Protein AF-A0A925FFV5-F1 (afdb_monomer_lite)

Sequence (177 aa):
TGVIVESLDEKRQRSVINTTTRVSVLSDISVYTRISDDHMMPLRGIFSALRSRYGKDLGIDPKTATETELADFFVKVAPEYDRDRVHSSDIQKIITWYNLLSAHLPEAFVKEEKAPVAAAPVPAALAVPVVETSAVEAVPTEVVVEAAPVSEAETSEEAPAKKKRAPRKKAVAEEDA

Radius of gyration: 31.88 Å; chains: 1; bounding box: 80×81×77 Å

pLDDT: mean 70.65, std 25.25, range [24.33, 94.56]

Secondary structure (DSSP, 8-state):
--EEEE-SSTT--EEEEPTTS----TTT-EEEBSS-TT-EEEHHHHHHHHHHHHTT--S--TTT--HHHHHHHHHHH-TTB-TTTS-HHHHHHHHHHHHHHHHH-GGGGS---------PPPP------------------------------------------------------

Foldseek 3Di:
DWDWAFDLDPVRDIDTDDPPDDDDDLQVDFFAFPPDRPDTHTLLQLLLLQCVPPNQDNPDQLVPDDQVRLVVSSCSRPVGTDPVPQGSVNSSVSNVVSNSCSVRPVVSNVPPPPPDPDPDDDDDDDDDDDDDDDDDDDDDDDDYDDDDDDDDDDDDDDDDDDDDDDDDDYDDDDDDD

Structure (mmCIF, N/CA/C/O backbone):
data_AF-A0A925FFV5-F1
#
_entry.id   AF-A0A925FFV5-F1
#
loop_
_atom_site.group_PDB
_atom_site.id
_atom_site.type_symbol
_atom_site.label_atom_id
_atom_site.label_alt_id
_atom_site.label_comp_id
_atom_site.label_asym_id
_atom_site.label_entity_id
_atom_site.label_seq_id
_atom_site.pdbx_PDB_ins_code
_atom_site.Cartn_x
_atom_site.Cartn_y
_atom_site.Cartn_z
_atom_site.occupancy
_atom_site.B_iso_or_equiv
_atom_site.auth_seq_id
_atom_site.auth_comp_id
_atom_site.auth_asym_id
_atom_site.auth_atom_id
_atom_site.pdbx_PDB_model_num
ATOM 1 N N . THR A 1 1 ? -27.499 1.143 -13.420 1.00 70.12 1 THR A N 1
ATOM 2 C CA . THR A 1 1 ? -27.053 -0.260 -13.253 1.00 70.12 1 THR A CA 1
ATOM 3 C C . THR A 1 1 ? -25.858 -0.252 -12.320 1.00 70.12 1 THR A C 1
ATOM 5 O O . THR A 1 1 ? -24.853 0.349 -12.670 1.00 70.12 1 THR A O 1
ATOM 8 N N . GLY A 1 2 ? -25.997 -0.782 -11.101 1.00 85.44 2 GLY A N 1
ATOM 9 C CA . GLY A 1 2 ? -24.957 -0.741 -10.056 1.00 85.44 2 GLY A CA 1
ATOM 10 C C . GLY A 1 2 ? -24.243 -2.083 -9.871 1.00 85.44 2 GLY A C 1
ATOM 11 O O . GLY A 1 2 ? -24.699 -3.096 -10.398 1.00 85.44 2 GLY A O 1
ATOM 12 N N . VAL A 1 3 ? -23.143 -2.085 -9.113 1.00 90.69 3 VAL A N 1
ATOM 13 C CA . VAL A 1 3 ? -22.395 -3.298 -8.728 1.00 90.69 3 VAL A CA 1
ATOM 14 C C . VAL A 1 3 ? -22.721 -3.637 -7.275 1.00 90.69 3 VAL A C 1
ATOM 16 O O . VAL A 1 3 ? -22.732 -2.751 -6.421 1.00 90.69 3 VAL A O 1
ATOM 19 N N . ILE A 1 4 ? -22.999 -4.910 -6.988 1.00 91.50 4 ILE A N 1
ATOM 20 C CA . ILE A 1 4 ? -23.213 -5.396 -5.619 1.00 91.50 4 ILE A CA 1
ATOM 21 C C . ILE A 1 4 ? -21.849 -5.761 -5.035 1.00 91.50 4 ILE A C 1
ATOM 23 O O . ILE A 1 4 ? -21.131 -6.571 -5.618 1.00 91.50 4 ILE A O 1
ATOM 27 N N . VAL A 1 5 ? -21.497 -5.171 -3.896 1.00 91.75 5 VAL A N 1
ATOM 28 C CA . VAL A 1 5 ? -20.244 -5.438 -3.179 1.00 91.75 5 VAL A CA 1
ATOM 29 C C . VAL A 1 5 ? -20.538 -5.975 -1.784 1.00 91.75 5 VAL A C 1
ATOM 31 O O . VAL A 1 5 ? -21.569 -5.661 -1.187 1.00 91.75 5 VAL A O 1
ATOM 34 N N . GLU A 1 6 ? -19.622 -6.778 -1.258 1.00 92.25 6 GLU A N 1
ATOM 35 C CA . GLU A 1 6 ? -19.642 -7.276 0.117 1.00 92.25 6 GLU A CA 1
ATOM 36 C C . GLU A 1 6 ? -18.533 -6.576 0.911 1.00 92.25 6 GLU A C 1
ATOM 38 O O . GLU A 1 6 ? -17.416 -6.433 0.410 1.00 92.25 6 GLU A O 1
ATOM 43 N N . SER A 1 7 ? -18.839 -6.100 2.121 1.00 91.81 7 SER A N 1
ATOM 44 C CA . SER A 1 7 ? -17.839 -5.480 2.990 1.00 91.81 7 SER A CA 1
ATOM 45 C C . SER A 1 7 ? -16.839 -6.523 3.487 1.00 91.81 7 SER A C 1
ATOM 47 O O . SER A 1 7 ? -17.209 -7.653 3.820 1.00 91.81 7 SER A O 1
ATOM 49 N N . LEU A 1 8 ? -15.563 -6.143 3.549 1.00 89.75 8 LEU A N 1
ATOM 50 C CA . LEU A 1 8 ? -14.498 -6.997 4.064 1.00 89.75 8 LEU A CA 1
ATOM 51 C C . LEU A 1 8 ? -14.352 -6.803 5.580 1.00 89.75 8 LEU A C 1
ATOM 53 O O . LEU A 1 8 ? -13.316 -6.369 6.064 1.00 89.75 8 LEU A O 1
ATOM 57 N N . ASP A 1 9 ? -15.421 -7.110 6.310 1.00 86.19 9 ASP A N 1
ATOM 58 C CA . ASP A 1 9 ? -15.481 -7.083 7.774 1.00 86.19 9 ASP A CA 1
ATOM 59 C C . ASP A 1 9 ? -16.142 -8.371 8.279 1.00 86.19 9 ASP A C 1
ATOM 61 O O . ASP A 1 9 ? -16.751 -9.113 7.507 1.00 86.19 9 ASP A O 1
ATOM 65 N N . GLU A 1 10 ? -16.134 -8.609 9.592 1.00 82.38 10 GLU A N 1
ATOM 66 C CA . GLU A 1 10 ? -16.815 -9.761 10.214 1.00 82.38 10 GLU A CA 1
ATOM 67 C C . GLU A 1 10 ? -18.309 -9.851 9.854 1.00 82.38 10 GLU A C 1
ATOM 69 O O . GLU A 1 10 ? -18.879 -10.937 9.777 1.00 82.38 10 GLU A O 1
ATOM 74 N N . LYS A 1 11 ? -18.949 -8.703 9.599 1.00 85.00 11 LYS A N 1
ATOM 75 C CA . LYS A 1 11 ? -20.383 -8.606 9.297 1.00 85.00 11 LYS A CA 1
ATOM 76 C C . LYS A 1 11 ? -20.733 -8.886 7.833 1.00 85.00 11 LYS A C 1
ATOM 78 O O . LYS A 1 11 ? -21.924 -9.007 7.551 1.00 85.00 11 LYS A O 1
ATOM 83 N N . ARG A 1 12 ? -19.743 -8.944 6.925 1.00 87.12 12 ARG A N 1
ATOM 84 C CA . ARG A 1 12 ? -19.903 -9.261 5.488 1.00 87.12 12 ARG A CA 1
ATOM 85 C C . ARG A 1 12 ? -21.159 -8.643 4.859 1.00 87.12 12 ARG A C 1
ATOM 87 O O . ARG A 1 12 ? -21.992 -9.326 4.260 1.00 87.12 12 ARG A O 1
ATOM 94 N N . GLN A 1 13 ? -21.346 -7.337 5.059 1.00 91.19 13 GLN A N 1
ATOM 95 C CA . GLN A 1 13 ? -22.582 -6.668 4.658 1.00 91.19 13 GLN A CA 1
ATOM 96 C C . GLN A 1 13 ? -22.586 -6.416 3.155 1.00 91.19 13 GLN A C 1
ATOM 98 O O . GLN A 1 13 ? -21.628 -5.879 2.600 1.00 91.19 13 GLN A O 1
ATOM 103 N N . ARG A 1 14 ? -23.687 -6.772 2.494 1.00 92.38 14 ARG A N 1
ATOM 104 C CA . ARG A 1 14 ? -23.866 -6.525 1.063 1.00 92.38 14 ARG A CA 1
ATOM 105 C C . ARG A 1 14 ? -24.485 -5.155 0.843 1.00 92.38 14 ARG A C 1
ATOM 107 O O . ARG A 1 14 ? -25.502 -4.825 1.446 1.00 92.38 14 ARG A O 1
ATOM 114 N N . SER A 1 15 ? -23.884 -4.374 -0.041 1.00 90.94 15 SER A N 1
ATOM 115 C CA . SER A 1 15 ? -24.369 -3.053 -0.430 1.00 90.94 15 SER A CA 1
ATOM 116 C C . SER A 1 15 ? -24.273 -2.878 -1.941 1.00 90.94 15 SER A C 1
ATOM 118 O O . SER A 1 15 ? -23.507 -3.564 -2.618 1.00 90.94 15 SER A O 1
ATOM 120 N N . VAL A 1 16 ? -25.091 -1.983 -2.491 1.00 91.88 16 VAL A N 1
ATOM 121 C CA . VAL A 1 16 ? -25.067 -1.662 -3.920 1.00 91.88 16 VAL A CA 1
ATOM 122 C C . VAL A 1 16 ? -24.310 -0.357 -4.099 1.00 91.88 16 VAL A C 1
ATOM 124 O O . VAL A 1 16 ? -24.714 0.676 -3.569 1.00 91.88 16 VAL A O 1
ATOM 127 N N . ILE A 1 17 ? -23.217 -0.403 -4.854 1.00 91.88 17 ILE A N 1
ATOM 128 C CA . ILE A 1 17 ? -22.433 0.776 -5.203 1.00 91.88 17 ILE A CA 1
ATOM 129 C C . ILE A 1 17 ? -23.014 1.395 -6.474 1.00 91.88 17 ILE A C 1
ATOM 131 O O . ILE A 1 17 ? -23.249 0.714 -7.481 1.00 91.88 17 ILE A O 1
ATOM 135 N N . ASN A 1 18 ? -23.257 2.704 -6.415 1.00 90.50 18 ASN A N 1
ATOM 136 C CA . ASN A 1 18 ? -23.697 3.485 -7.563 1.00 90.50 18 ASN A CA 1
ATOM 137 C C . ASN A 1 18 ? -22.576 3.563 -8.614 1.00 90.50 18 ASN A C 1
ATOM 139 O O . ASN A 1 18 ? -21.399 3.631 -8.274 1.00 90.50 18 ASN A O 1
ATOM 143 N N . THR A 1 19 ? -22.940 3.635 -9.892 1.00 87.00 19 THR A N 1
ATOM 144 C CA . THR A 1 19 ? -22.013 3.755 -11.028 1.00 87.00 19 THR A CA 1
ATOM 145 C C . THR A 1 19 ? -21.130 5.012 -10.956 1.00 87.00 19 THR A C 1
ATOM 147 O O . THR A 1 19 ? -20.094 5.073 -11.608 1.00 87.00 19 THR A O 1
ATOM 150 N N . THR A 1 20 ? -21.513 6.021 -10.165 1.00 89.50 20 THR A N 1
ATOM 151 C CA . THR A 1 20 ? -20.712 7.237 -9.933 1.00 89.50 20 THR A CA 1
ATOM 152 C C . THR A 1 20 ? -19.452 6.974 -9.101 1.00 89.50 20 THR A C 1
ATOM 154 O O . THR A 1 20 ? -18.463 7.694 -9.239 1.00 89.50 20 THR A O 1
ATOM 157 N N . THR A 1 21 ? -19.461 5.956 -8.239 1.00 90.81 21 THR A N 1
ATOM 158 C CA . THR A 1 21 ? -18.302 5.622 -7.409 1.00 90.81 21 THR A CA 1
ATOM 159 C C . THR A 1 21 ? -17.244 4.923 -8.254 1.00 90.81 21 THR A C 1
ATOM 161 O O . THR A 1 21 ? -17.536 3.992 -9.003 1.00 90.81 21 THR A O 1
ATOM 164 N N . ARG A 1 22 ? -15.988 5.354 -8.120 1.00 89.38 22 ARG A N 1
ATOM 165 C CA . ARG A 1 22 ? -14.851 4.705 -8.778 1.00 89.38 22 ARG A CA 1
ATOM 166 C C . ARG A 1 22 ? -14.543 3.390 -8.065 1.00 89.38 22 ARG A C 1
ATOM 168 O O . ARG A 1 22 ? -14.189 3.398 -6.890 1.00 89.38 22 ARG A O 1
ATOM 175 N N . VAL A 1 23 ? -14.688 2.280 -8.780 1.00 90.62 23 VAL A N 1
ATOM 176 C CA . VAL A 1 23 ? -14.371 0.934 -8.296 1.00 90.62 23 VAL A CA 1
ATOM 177 C C . VAL A 1 23 ? -13.235 0.388 -9.149 1.00 90.62 23 VAL A C 1
ATOM 179 O O . VAL A 1 23 ? -13.336 0.393 -10.374 1.00 90.62 23 VAL A O 1
ATOM 182 N N . SER A 1 24 ? -12.175 -0.082 -8.496 1.00 91.06 24 SER A N 1
ATOM 183 C CA . SER A 1 24 ? -11.016 -0.697 -9.147 1.00 91.06 24 SER A CA 1
ATOM 184 C C . SER A 1 24 ? -10.828 -2.116 -8.627 1.00 91.06 24 SER A C 1
ATOM 186 O O . SER A 1 24 ? -11.041 -2.383 -7.443 1.00 91.06 24 SER A O 1
ATOM 188 N N . VAL A 1 25 ? -10.415 -3.029 -9.505 1.00 92.19 25 VAL A N 1
ATOM 189 C CA . VAL A 1 25 ? -10.100 -4.408 -9.123 1.00 92.19 25 VAL A CA 1
ATOM 190 C C . VAL A 1 25 ? -8.671 -4.452 -8.593 1.00 92.19 25 VAL A C 1
ATOM 192 O O . VAL A 1 25 ? -7.739 -4.072 -9.292 1.00 92.19 25 VAL A O 1
ATOM 195 N N . LEU A 1 26 ? -8.481 -4.941 -7.365 1.00 91.31 26 LEU A N 1
ATOM 196 C CA . LEU A 1 26 ? -7.172 -4.929 -6.702 1.00 91.31 26 LEU A CA 1
ATOM 197 C C . LEU A 1 26 ? -6.084 -5.699 -7.476 1.00 91.31 26 LEU A C 1
ATOM 199 O O . LEU A 1 26 ? -4.913 -5.347 -7.389 1.00 91.31 26 LEU A O 1
ATOM 203 N N . SER A 1 27 ? -6.460 -6.727 -8.245 1.00 90.88 27 SER A N 1
ATOM 204 C CA . SER A 1 27 ? -5.534 -7.530 -9.056 1.00 90.88 27 SER A CA 1
ATOM 205 C C . SER A 1 27 ? -4.993 -6.820 -10.298 1.00 90.88 27 SER A C 1
ATOM 207 O O . SER A 1 27 ? -3.992 -7.274 -10.840 1.00 90.88 27 SER A O 1
ATOM 209 N N . ASP A 1 28 ? -5.660 -5.763 -10.759 1.00 91.56 28 ASP A N 1
ATOM 210 C CA . ASP A 1 28 ? -5.261 -4.976 -11.935 1.00 91.56 28 ASP A CA 1
ATOM 211 C C . ASP A 1 28 ? -4.322 -3.817 -11.552 1.00 91.56 28 ASP A C 1
ATOM 213 O O . ASP A 1 28 ? -3.593 -3.261 -12.369 1.00 91.56 28 ASP A O 1
ATOM 217 N N . ILE A 1 29 ? -4.292 -3.462 -10.264 1.00 93.25 29 ILE A N 1
ATOM 218 C CA . ILE A 1 29 ? -3.436 -2.390 -9.765 1.00 93.25 29 ILE A CA 1
ATOM 219 C C . ILE A 1 29 ? -1.985 -2.878 -9.733 1.00 93.25 29 ILE A C 1
ATOM 221 O O . ILE A 1 29 ? -1.652 -3.903 -9.128 1.00 93.25 29 ILE A O 1
ATOM 225 N N . SER A 1 30 ? -1.115 -2.090 -10.358 1.00 92.88 30 SER A N 1
ATOM 226 C CA . SER A 1 30 ? 0.322 -2.330 -10.426 1.00 92.88 30 SER A CA 1
ATOM 227 C C . SER A 1 30 ? 1.093 -1.048 -10.114 1.00 92.88 30 SER A C 1
ATOM 229 O O . SER A 1 30 ? 0.585 0.059 -10.284 1.00 92.88 30 SER A O 1
ATOM 231 N N . VAL A 1 31 ? 2.314 -1.204 -9.613 1.00 93.19 31 VAL A N 1
ATOM 232 C CA . VAL A 1 31 ? 3.190 -0.112 -9.183 1.00 93.19 31 VAL A CA 1
ATOM 233 C C . VAL A 1 31 ? 4.273 0.109 -10.231 1.00 93.19 31 VAL A C 1
ATOM 235 O O . VAL A 1 31 ? 4.874 -0.850 -10.720 1.00 93.19 31 VAL A O 1
ATOM 238 N N . TYR A 1 32 ? 4.532 1.372 -10.568 1.00 92.81 32 TYR A N 1
ATOM 239 C CA . TYR A 1 32 ? 5.573 1.744 -11.523 1.00 92.81 32 TYR A CA 1
ATOM 240 C C . TYR A 1 32 ? 6.963 1.358 -11.013 1.00 92.81 32 TYR A C 1
ATOM 242 O O . TYR A 1 32 ? 7.291 1.565 -9.840 1.00 92.81 32 TYR A O 1
ATOM 250 N N . THR A 1 33 ? 7.781 0.810 -11.909 1.00 92.56 33 THR A N 1
ATOM 251 C CA . THR A 1 33 ? 9.183 0.482 -11.633 1.00 92.56 33 THR A CA 1
ATOM 252 C C . THR A 1 33 ? 10.110 1.292 -12.524 1.00 92.56 33 THR A C 1
ATOM 254 O O . THR A 1 33 ? 9.715 1.737 -13.596 1.00 92.56 33 THR A O 1
ATOM 257 N N . ARG A 1 34 ? 11.354 1.475 -12.080 1.00 89.88 34 ARG A N 1
ATOM 258 C CA . ARG A 1 34 ? 12.396 2.196 -12.826 1.00 89.88 34 ARG A CA 1
ATOM 259 C C . ARG A 1 34 ? 13.040 1.361 -13.934 1.00 89.88 34 ARG A C 1
ATOM 261 O O . ARG A 1 34 ? 13.827 1.891 -14.707 1.00 89.88 34 ARG A O 1
ATOM 268 N N . ILE A 1 35 ? 12.729 0.064 -13.995 1.00 84.56 35 ILE A N 1
ATOM 269 C CA . ILE A 1 35 ? 13.366 -0.888 -14.913 1.00 84.56 35 ILE A CA 1
ATOM 270 C C . ILE A 1 35 ? 12.994 -0.574 -16.366 1.00 84.56 35 ILE A C 1
ATOM 272 O O . ILE A 1 35 ? 13.856 -0.581 -17.241 1.00 84.56 35 ILE A O 1
ATOM 276 N N . SER A 1 36 ? 11.715 -0.328 -16.647 1.00 78.69 36 SER A N 1
ATOM 277 C CA . SER A 1 36 ? 11.210 0.024 -17.979 1.00 78.69 36 SER A CA 1
ATOM 278 C C . SER A 1 36 ? 9.821 0.644 -17.852 1.00 78.69 36 SER A C 1
ATOM 280 O O . SER A 1 36 ? 9.065 0.251 -16.965 1.00 78.69 36 SER A O 1
ATOM 282 N N . ASP A 1 37 ? 9.459 1.556 -18.758 1.00 76.31 37 ASP A N 1
ATOM 283 C CA . ASP A 1 37 ? 8.142 2.214 -18.758 1.00 76.31 37 ASP A CA 1
ATOM 284 C C . ASP A 1 37 ? 6.966 1.230 -18.867 1.00 76.31 37 ASP A C 1
ATOM 286 O O . ASP A 1 37 ? 5.925 1.445 -18.246 1.00 76.31 37 ASP A O 1
ATOM 290 N N . ASP A 1 38 ? 7.161 0.121 -19.583 1.00 78.25 38 ASP A N 1
ATOM 291 C CA . ASP A 1 38 ? 6.162 -0.943 -19.743 1.00 78.25 38 ASP A CA 1
ATOM 292 C C . ASP A 1 38 ? 6.207 -1.994 -18.620 1.00 78.25 38 ASP A C 1
ATOM 294 O O . ASP A 1 38 ? 5.372 -2.899 -18.564 1.00 78.25 38 ASP A O 1
ATOM 298 N N . HIS A 1 39 ? 7.181 -1.904 -17.710 1.00 82.81 39 HIS A N 1
ATOM 299 C CA . HIS A 1 39 ? 7.336 -2.864 -16.627 1.00 82.81 39 HIS A CA 1
ATOM 300 C C . HIS A 1 39 ? 6.713 -2.327 -15.334 1.00 82.81 39 HIS A C 1
ATOM 302 O O . HIS A 1 39 ? 7.282 -1.503 -14.611 1.00 82.81 39 HIS A O 1
ATOM 308 N N . MET A 1 40 ? 5.528 -2.842 -15.013 1.00 89.88 40 MET A N 1
ATOM 309 C CA . MET A 1 40 ? 4.824 -2.559 -13.766 1.00 89.88 40 MET A CA 1
ATOM 310 C C . MET A 1 40 ? 4.869 -3.774 -12.841 1.00 89.88 40 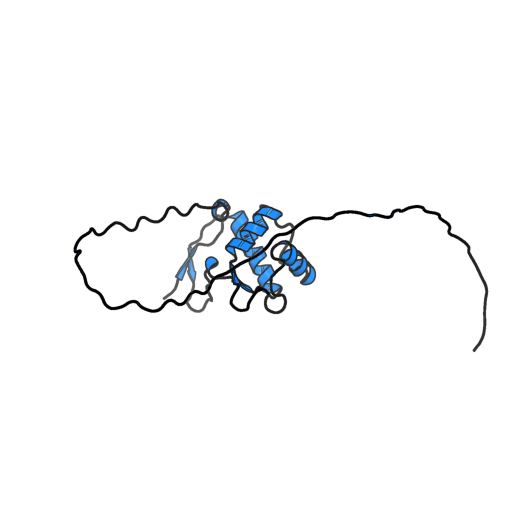MET A C 1
ATOM 312 O O . MET A 1 40 ? 4.628 -4.906 -13.260 1.00 89.88 40 MET A O 1
ATOM 316 N N . MET A 1 41 ? 5.145 -3.548 -11.558 1.00 91.06 41 MET A N 1
ATOM 317 C CA . MET A 1 41 ? 5.132 -4.611 -10.559 1.00 91.06 41 MET A CA 1
ATOM 318 C C . MET A 1 41 ? 3.705 -4.811 -10.023 1.00 91.06 41 MET A C 1
ATOM 320 O O . MET A 1 41 ? 3.146 -3.882 -9.436 1.00 91.06 41 MET A O 1
ATOM 324 N N . PRO A 1 42 ? 3.104 -6.006 -10.157 1.00 93.50 42 PRO A N 1
ATOM 325 C CA . PRO A 1 42 ? 1.749 -6.251 -9.672 1.00 93.50 42 PRO A CA 1
ATOM 326 C C . PRO A 1 42 ? 1.698 -6.280 -8.140 1.00 93.50 42 PRO A C 1
ATOM 328 O O . PRO A 1 42 ? 2.597 -6.820 -7.483 1.00 93.50 42 PRO A O 1
ATOM 331 N N . LEU A 1 43 ? 0.592 -5.799 -7.556 1.00 93.06 43 LEU A N 1
ATOM 332 C CA . LEU A 1 43 ? 0.419 -5.776 -6.095 1.00 93.06 43 LEU A CA 1
ATOM 333 C C . LEU A 1 43 ? 0.530 -7.155 -5.440 1.00 93.06 43 LEU A C 1
ATOM 335 O O . LEU A 1 43 ? 1.004 -7.258 -4.311 1.00 93.06 43 LEU A O 1
ATOM 339 N N . ARG A 1 44 ? 0.162 -8.230 -6.147 1.00 91.38 44 ARG A N 1
ATOM 340 C CA . ARG A 1 44 ? 0.315 -9.604 -5.643 1.00 91.38 44 ARG A CA 1
ATOM 341 C C . ARG A 1 44 ? 1.765 -9.910 -5.245 1.00 91.38 44 ARG A C 1
ATOM 343 O O . ARG A 1 44 ? 1.996 -10.515 -4.200 1.00 91.38 44 ARG A O 1
ATOM 350 N N . GLY A 1 45 ? 2.733 -9.488 -6.062 1.00 90.56 45 GLY A N 1
ATOM 351 C CA . GLY A 1 45 ? 4.157 -9.684 -5.781 1.00 90.56 45 GLY A CA 1
ATOM 352 C C . GLY A 1 45 ? 4.617 -8.863 -4.577 1.00 90.56 45 GLY A C 1
ATOM 353 O O . GLY A 1 45 ? 5.296 -9.383 -3.694 1.00 90.56 45 GLY A O 1
ATOM 354 N N . ILE A 1 46 ? 4.158 -7.613 -4.494 1.00 93.06 46 ILE A N 1
ATOM 355 C CA . ILE A 1 46 ? 4.477 -6.691 -3.394 1.00 93.06 46 ILE A CA 1
ATOM 356 C C . ILE A 1 46 ? 3.920 -7.211 -2.067 1.00 93.06 46 ILE A C 1
ATOM 358 O O . ILE A 1 46 ? 4.636 -7.249 -1.069 1.00 93.06 46 ILE A O 1
ATOM 362 N N . PHE A 1 47 ? 2.671 -7.680 -2.044 1.00 93.25 47 PHE A N 1
ATOM 363 C CA . PHE A 1 47 ? 2.084 -8.260 -0.840 1.00 93.25 47 PHE A CA 1
ATOM 364 C C . PHE A 1 47 ? 2.776 -9.554 -0.409 1.00 93.25 47 PHE A C 1
ATOM 366 O O . PHE A 1 47 ? 2.939 -9.782 0.788 1.00 93.25 47 PHE A O 1
ATOM 373 N N . SER A 1 48 ? 3.239 -10.377 -1.355 1.00 91.38 48 SER A N 1
ATOM 374 C CA . SER A 1 48 ? 4.065 -11.541 -1.025 1.00 91.38 48 SER A CA 1
ATOM 375 C C . SER A 1 48 ? 5.379 -11.118 -0.363 1.00 91.38 48 SER A C 1
ATOM 377 O O . SER A 1 48 ? 5.760 -11.700 0.648 1.00 91.38 48 SER A O 1
ATOM 379 N N . ALA A 1 49 ? 6.050 -10.088 -0.888 1.00 91.50 49 ALA A N 1
ATOM 380 C CA . ALA A 1 49 ? 7.284 -9.561 -0.306 1.00 91.50 49 ALA A CA 1
ATOM 381 C C . ALA A 1 49 ? 7.058 -8.960 1.095 1.00 91.50 49 ALA A C 1
ATOM 383 O O . ALA A 1 49 ? 7.842 -9.220 2.011 1.00 91.50 49 ALA A O 1
ATOM 384 N N . LEU A 1 50 ? 5.956 -8.223 1.288 1.00 92.62 50 LEU A N 1
ATOM 385 C CA . LEU A 1 50 ? 5.524 -7.713 2.596 1.00 92.62 50 LEU A CA 1
ATOM 386 C C . LEU A 1 50 ? 5.306 -8.854 3.587 1.00 92.62 50 LEU A C 1
ATOM 388 O O . LEU A 1 50 ? 5.852 -8.826 4.689 1.00 92.62 50 LEU A O 1
ATOM 392 N N . ARG A 1 51 ? 4.577 -9.895 3.173 1.00 90.69 51 ARG A N 1
ATOM 393 C CA . ARG A 1 51 ? 4.287 -11.051 4.021 1.00 90.69 51 ARG A CA 1
ATOM 394 C C . ARG A 1 51 ? 5.541 -11.811 4.419 1.00 90.69 51 ARG A C 1
ATOM 396 O O . ARG A 1 51 ? 5.654 -12.205 5.576 1.00 90.69 51 ARG A O 1
ATOM 403 N N . SER A 1 52 ? 6.485 -11.986 3.497 1.00 90.88 52 SER A N 1
ATOM 404 C CA . SER A 1 52 ? 7.756 -12.657 3.777 1.00 90.88 52 SER A CA 1
ATOM 405 C C . SER A 1 52 ? 8.646 -11.878 4.746 1.00 90.88 52 SER A C 1
ATOM 407 O O . SER A 1 52 ? 9.360 -12.503 5.524 1.00 90.88 52 SER A O 1
ATOM 409 N N . ARG A 1 53 ? 8.623 -10.538 4.717 1.00 91.19 53 ARG A N 1
ATOM 410 C CA . ARG A 1 53 ? 9.482 -9.712 5.584 1.00 91.19 53 ARG A CA 1
ATOM 411 C C . ARG A 1 53 ? 8.863 -9.362 6.934 1.00 91.19 53 ARG A C 1
ATOM 413 O O . ARG A 1 53 ? 9.573 -9.372 7.932 1.00 91.19 53 ARG A O 1
ATOM 420 N N . TYR A 1 54 ? 7.577 -9.030 6.955 1.00 90.50 54 TYR A N 1
ATOM 421 C CA . TYR A 1 54 ? 6.905 -8.451 8.123 1.00 90.50 54 TYR A CA 1
ATOM 422 C C . TYR A 1 54 ? 5.821 -9.369 8.707 1.00 90.50 54 TYR A C 1
ATOM 424 O O . TYR A 1 54 ? 5.398 -9.201 9.846 1.00 90.50 54 TYR A O 1
ATOM 432 N N . GLY A 1 55 ? 5.380 -10.394 7.973 1.00 89.19 55 GLY A N 1
ATOM 433 C CA . GLY A 1 55 ? 4.313 -11.271 8.445 1.00 89.19 55 GLY A CA 1
ATOM 434 C C . GLY A 1 55 ? 2.970 -10.542 8.495 1.00 89.19 55 GLY A C 1
ATOM 435 O O . GLY A 1 55 ? 2.617 -9.833 7.561 1.00 89.19 55 GLY A O 1
ATOM 436 N N . LYS A 1 56 ? 2.164 -10.757 9.540 1.00 86.19 56 LYS A N 1
ATOM 437 C CA . LYS A 1 56 ? 0.789 -10.222 9.597 1.00 86.19 56 LYS A CA 1
ATOM 438 C C . LYS A 1 56 ? 0.720 -8.720 9.867 1.00 86.19 56 LYS A C 1
ATOM 440 O O . LYS A 1 56 ? -0.217 -8.087 9.397 1.00 86.19 56 LYS A O 1
ATOM 445 N N . ASP A 1 57 ? 1.685 -8.183 10.600 1.00 86.75 57 ASP A N 1
ATOM 446 C CA . ASP A 1 57 ? 1.691 -6.794 11.045 1.00 86.75 57 ASP A CA 1
ATOM 447 C C . ASP A 1 57 ? 2.919 -6.075 10.484 1.00 86.75 57 ASP A C 1
ATOM 449 O O . ASP A 1 57 ? 4.033 -6.588 10.568 1.00 86.75 57 ASP A O 1
ATOM 453 N N . LEU A 1 58 ? 2.713 -4.912 9.868 1.00 87.19 58 LEU A N 1
ATOM 454 C CA . LEU A 1 58 ? 3.789 -4.155 9.225 1.00 87.19 58 LEU A CA 1
ATOM 455 C C . LEU A 1 58 ? 4.554 -3.246 10.199 1.00 87.19 58 LEU A C 1
ATOM 457 O O . LEU A 1 58 ? 5.597 -2.712 9.826 1.00 87.19 58 LEU A O 1
ATOM 461 N N . GLY A 1 59 ? 4.050 -3.043 11.422 1.00 85.44 59 GLY A N 1
ATOM 462 C CA . GLY A 1 59 ? 4.640 -2.144 12.417 1.00 85.44 59 GLY A CA 1
ATOM 463 C C . GLY A 1 59 ? 4.603 -0.659 12.038 1.00 85.44 59 GLY A C 1
ATOM 464 O O . GLY A 1 59 ? 5.231 0.152 12.713 1.00 85.44 59 GLY A O 1
ATOM 465 N N . ILE A 1 60 ? 3.892 -0.299 10.964 1.00 87.06 60 ILE A N 1
ATOM 466 C CA . ILE A 1 60 ? 3.714 1.074 10.485 1.00 87.06 60 ILE A CA 1
ATOM 467 C C . ILE A 1 60 ? 2.222 1.380 10.361 1.00 87.06 60 ILE A C 1
ATOM 469 O O . ILE A 1 60 ? 1.467 0.621 9.747 1.00 87.06 60 ILE A O 1
ATOM 473 N N . ASP A 1 61 ? 1.796 2.500 10.942 1.00 89.62 61 ASP A N 1
ATOM 474 C CA . ASP A 1 61 ? 0.442 3.011 10.752 1.00 89.62 61 ASP A CA 1
ATOM 475 C C . ASP A 1 61 ? 0.431 3.955 9.534 1.00 89.62 61 ASP A C 1
ATOM 477 O O . ASP A 1 61 ? 1.096 4.998 9.558 1.00 89.62 61 ASP A O 1
ATOM 481 N N . PRO A 1 62 ? -0.317 3.626 8.461 1.00 87.25 62 PRO A N 1
ATOM 482 C CA . PRO A 1 62 ? -0.366 4.443 7.251 1.00 87.25 62 PRO A CA 1
ATOM 483 C C . PRO A 1 62 ? -0.925 5.854 7.483 1.00 87.25 62 PRO A C 1
ATOM 485 O O . PRO A 1 62 ? -0.733 6.715 6.629 1.00 87.25 62 PRO A O 1
ATOM 488 N N . LYS A 1 63 ? -1.627 6.109 8.597 1.00 88.62 63 LYS A N 1
ATOM 489 C CA . LYS A 1 63 ? -2.214 7.424 8.899 1.00 88.62 63 LYS A CA 1
ATOM 490 C C . LYS A 1 63 ? -1.273 8.356 9.651 1.00 88.62 63 LYS A C 1
ATOM 492 O O . LYS A 1 63 ? -1.428 9.569 9.539 1.00 88.62 63 LYS A O 1
ATOM 497 N N . THR A 1 64 ? -0.351 7.814 10.443 1.00 90.81 64 THR A N 1
ATOM 498 C CA . THR A 1 64 ? 0.564 8.616 11.272 1.00 90.81 64 THR A CA 1
ATOM 499 C C . THR A 1 64 ? 1.963 8.707 10.684 1.00 90.81 64 THR A C 1
ATOM 501 O O . THR A 1 64 ? 2.717 9.592 11.075 1.00 90.81 64 THR A O 1
ATOM 504 N N . ALA A 1 65 ? 2.320 7.794 9.779 1.00 90.69 65 ALA A N 1
ATOM 505 C CA . ALA A 1 65 ? 3.633 7.773 9.159 1.00 90.69 65 ALA A CA 1
ATOM 506 C C . ALA A 1 65 ? 3.865 9.002 8.273 1.00 90.69 65 ALA A C 1
ATOM 508 O O . ALA A 1 65 ? 2.995 9.430 7.507 1.00 90.69 65 ALA A O 1
ATOM 509 N N . THR A 1 66 ? 5.074 9.543 8.360 1.00 93.44 66 THR A N 1
ATOM 510 C CA . THR A 1 66 ? 5.537 10.618 7.483 1.00 93.44 66 THR A CA 1
ATOM 511 C C . THR A 1 66 ? 5.801 10.098 6.069 1.00 93.44 66 THR A C 1
ATOM 513 O O . THR A 1 66 ? 6.027 8.907 5.847 1.00 93.44 66 THR A O 1
ATOM 516 N N . GLU A 1 67 ? 5.800 11.003 5.090 1.00 92.12 67 GLU A N 1
ATOM 517 C CA . GLU A 1 67 ? 6.136 10.689 3.695 1.00 92.12 67 GLU A CA 1
ATOM 518 C C . GLU A 1 67 ? 7.494 9.984 3.576 1.00 92.12 67 GLU A C 1
ATOM 520 O O . GLU A 1 67 ? 7.596 8.947 2.921 1.00 92.12 67 GLU A O 1
ATOM 525 N N . THR A 1 68 ? 8.511 10.476 4.286 1.00 92.69 68 THR A N 1
ATOM 526 C CA . THR A 1 68 ? 9.846 9.870 4.295 1.00 92.69 68 THR A CA 1
ATOM 527 C C . THR A 1 68 ? 9.826 8.450 4.862 1.00 92.69 68 THR A C 1
ATOM 529 O O . THR A 1 68 ? 10.380 7.545 4.246 1.00 92.69 68 THR A O 1
ATOM 532 N N . GLU A 1 69 ? 9.134 8.215 5.982 1.00 93.06 69 GLU A N 1
ATOM 533 C CA . GLU A 1 69 ? 9.035 6.882 6.596 1.00 93.06 69 GLU A CA 1
ATOM 534 C C . GLU A 1 69 ? 8.319 5.873 5.691 1.00 93.06 69 GLU A C 1
ATOM 536 O O . GLU A 1 69 ? 8.761 4.729 5.566 1.00 93.06 69 GLU A O 1
ATOM 541 N N . LEU A 1 70 ? 7.235 6.293 5.031 1.00 92.44 70 LEU A N 1
ATOM 542 C CA . LEU A 1 70 ? 6.500 5.464 4.072 1.00 92.44 70 LEU A CA 1
ATOM 543 C C . LEU A 1 70 ? 7.374 5.090 2.882 1.00 92.44 70 LEU A C 1
ATOM 545 O O . LEU A 1 70 ? 7.394 3.937 2.445 1.00 92.44 70 LEU A O 1
ATOM 549 N N . ALA A 1 71 ? 8.119 6.063 2.372 1.00 92.44 71 ALA A N 1
ATOM 550 C CA . ALA A 1 71 ? 9.007 5.849 1.256 1.00 92.44 71 ALA A CA 1
ATOM 551 C C . ALA A 1 71 ? 10.160 4.912 1.669 1.00 92.44 71 ALA A C 1
ATOM 553 O O . ALA A 1 71 ? 10.410 3.911 0.999 1.00 92.44 71 ALA A O 1
ATOM 554 N N . ASP A 1 72 ? 10.824 5.150 2.797 1.00 93.19 72 ASP A N 1
ATOM 555 C CA . ASP A 1 72 ? 11.901 4.292 3.313 1.00 93.19 72 ASP A CA 1
ATOM 556 C C . ASP A 1 72 ? 11.433 2.863 3.602 1.00 93.19 72 ASP A C 1
ATOM 558 O O . ASP A 1 72 ? 12.161 1.894 3.364 1.00 93.19 72 ASP A O 1
ATOM 562 N N . PHE A 1 73 ? 10.203 2.709 4.089 1.00 93.31 73 PHE A N 1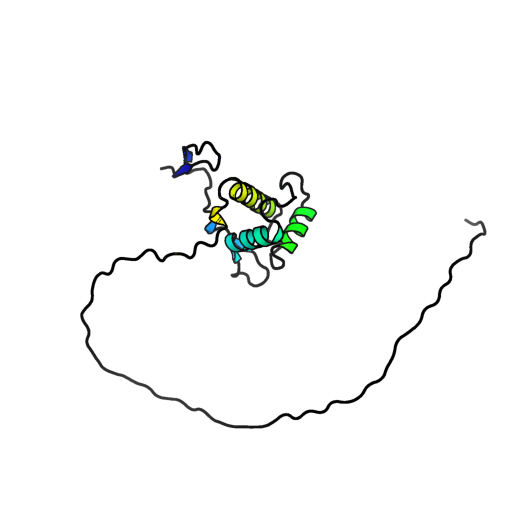
ATOM 563 C CA . PHE A 1 73 ? 9.564 1.411 4.244 1.00 93.31 73 PHE A CA 1
ATOM 564 C C . PHE A 1 73 ? 9.382 0.714 2.891 1.00 93.31 73 PHE A C 1
ATOM 566 O O . PHE A 1 73 ? 9.752 -0.451 2.740 1.00 93.31 73 PHE A O 1
ATOM 573 N N . PHE A 1 74 ? 8.878 1.428 1.884 1.00 93.19 74 PHE A N 1
ATOM 574 C CA . PHE A 1 74 ? 8.597 0.840 0.579 1.00 93.19 74 PHE A CA 1
ATOM 575 C C . PHE A 1 74 ? 9.873 0.450 -0.193 1.00 93.19 74 PHE A C 1
ATOM 577 O O . PHE A 1 74 ? 9.849 -0.588 -0.851 1.00 93.19 74 PHE A O 1
ATOM 584 N N . VAL A 1 75 ? 11.017 1.155 -0.031 1.00 93.50 75 VAL A N 1
ATOM 585 C CA . VAL A 1 75 ? 12.323 0.711 -0.604 1.00 93.50 75 VAL A CA 1
ATOM 586 C C . VAL A 1 75 ? 12.653 -0.713 -0.161 1.00 93.50 75 VAL A C 1
ATOM 588 O O . VAL A 1 75 ? 13.133 -1.527 -0.946 1.00 93.50 75 VAL A O 1
ATOM 591 N N . LYS A 1 76 ? 12.425 -1.025 1.122 1.00 92.38 76 LYS A N 1
ATOM 592 C CA . LYS A 1 76 ? 12.822 -2.311 1.717 1.00 92.38 76 LYS A CA 1
ATOM 593 C C . LYS A 1 76 ? 12.062 -3.487 1.105 1.00 92.38 76 LYS A C 1
ATOM 595 O O . LYS A 1 76 ? 12.551 -4.617 1.137 1.00 92.38 76 LYS A O 1
ATOM 600 N N . VAL A 1 77 ? 10.865 -3.222 0.586 1.00 92.44 77 VAL A N 1
ATOM 601 C CA . VAL A 1 77 ? 9.973 -4.213 -0.022 1.00 92.44 77 VAL A CA 1
ATOM 602 C C . VAL A 1 77 ? 10.190 -4.276 -1.529 1.00 92.44 77 VAL A C 1
ATOM 604 O O . VAL A 1 77 ? 10.373 -5.363 -2.072 1.00 92.44 77 VAL A O 1
ATOM 607 N N . ALA A 1 78 ? 10.187 -3.122 -2.190 1.00 90.50 78 ALA A N 1
ATOM 608 C CA . ALA A 1 78 ? 10.373 -2.979 -3.623 1.00 90.50 78 ALA A CA 1
ATOM 609 C C . ALA A 1 78 ? 11.471 -1.931 -3.861 1.00 90.50 78 ALA A C 1
ATOM 611 O O . ALA A 1 78 ? 11.163 -0.747 -3.888 1.00 90.50 78 ALA A O 1
ATOM 612 N N . PRO A 1 79 ? 12.748 -2.320 -4.015 1.00 91.00 79 PRO A N 1
ATOM 613 C CA . PRO A 1 79 ? 13.835 -1.354 -4.209 1.00 91.00 79 PRO A CA 1
ATOM 614 C C . PRO A 1 79 ? 13.773 -0.650 -5.574 1.00 91.00 79 PRO A C 1
ATOM 616 O O . PRO A 1 79 ? 14.180 0.500 -5.695 1.00 91.00 79 PRO A O 1
ATOM 619 N N . GLU A 1 80 ? 13.198 -1.316 -6.576 1.00 91.44 80 GLU A N 1
ATOM 620 C CA . GLU A 1 80 ? 13.164 -0.872 -7.977 1.00 91.44 80 GLU A CA 1
ATOM 621 C C . GLU A 1 80 ? 11.964 0.022 -8.332 1.00 91.44 80 GLU A C 1
ATOM 623 O O . GLU A 1 80 ? 11.727 0.306 -9.508 1.00 91.44 80 GLU A O 1
ATOM 628 N N . TYR A 1 81 ? 11.150 0.437 -7.359 1.00 93.44 81 TYR A N 1
ATOM 629 C CA . TYR A 1 81 ? 9.966 1.239 -7.667 1.00 93.44 81 TYR A CA 1
ATOM 630 C C . TYR A 1 81 ? 10.305 2.690 -8.026 1.00 93.44 81 TYR A C 1
ATOM 632 O O . TYR A 1 81 ? 11.326 3.247 -7.613 1.00 93.44 81 TYR A O 1
ATOM 640 N N . ASP A 1 82 ? 9.406 3.318 -8.776 1.00 93.50 82 ASP A N 1
ATOM 641 C CA . ASP A 1 82 ? 9.563 4.696 -9.219 1.00 93.50 82 ASP A CA 1
ATOM 642 C C . ASP A 1 82 ? 9.040 5.710 -8.184 1.00 93.50 82 ASP A C 1
ATOM 644 O O . ASP A 1 82 ? 7.851 5.753 -7.879 1.00 93.50 82 ASP A O 1
ATOM 648 N N . ARG A 1 83 ? 9.936 6.556 -7.664 1.00 91.19 83 ARG A N 1
ATOM 649 C CA . ARG A 1 83 ? 9.628 7.617 -6.688 1.00 91.19 83 ARG A CA 1
ATOM 650 C C . ARG A 1 83 ? 8.873 8.795 -7.280 1.00 91.19 83 ARG A C 1
ATOM 652 O O . ARG A 1 83 ? 8.149 9.458 -6.547 1.00 91.19 83 ARG A O 1
ATOM 659 N N . ASP A 1 84 ? 9.059 9.058 -8.567 1.00 91.06 84 ASP A N 1
ATOM 660 C CA . ASP A 1 84 ? 8.477 10.221 -9.229 1.00 91.06 84 ASP A CA 1
ATOM 661 C C . ASP A 1 84 ? 7.016 9.954 -9.614 1.00 91.06 84 ASP A C 1
ATOM 663 O O . ASP A 1 84 ? 6.184 10.863 -9.615 1.00 91.06 84 ASP A O 1
ATOM 667 N N . ARG A 1 85 ? 6.680 8.685 -9.884 1.00 90.94 85 ARG A N 1
ATOM 668 C CA . ARG A 1 85 ? 5.323 8.250 -10.253 1.00 90.94 85 ARG A CA 1
ATOM 669 C C . ARG A 1 85 ? 4.496 7.708 -9.092 1.00 90.94 85 ARG A C 1
ATOM 671 O O . ARG A 1 85 ? 3.271 7.735 -9.167 1.00 90.94 85 ARG A O 1
ATOM 678 N N . VAL A 1 86 ? 5.130 7.178 -8.046 1.00 93.31 86 VAL A N 1
ATOM 679 C CA . VAL A 1 86 ? 4.425 6.570 -6.908 1.00 93.31 86 VAL A CA 1
ATOM 680 C C . VAL A 1 86 ? 4.392 7.549 -5.748 1.00 93.31 86 VAL A C 1
ATOM 682 O O . VAL A 1 86 ? 5.394 7.765 -5.066 1.00 93.31 86 VAL A O 1
ATOM 685 N N . HIS A 1 87 ? 3.216 8.115 -5.493 1.00 93.56 87 HIS A N 1
ATOM 686 C CA . HIS A 1 87 ? 3.037 9.067 -4.409 1.00 93.56 87 HIS A CA 1
ATOM 687 C C . HIS A 1 87 ? 2.910 8.366 -3.055 1.00 93.56 87 HIS A C 1
ATOM 689 O O . HIS A 1 87 ? 2.435 7.232 -2.943 1.00 93.56 87 HIS A O 1
ATOM 695 N N . SER A 1 88 ? 3.233 9.091 -1.985 1.00 93.69 88 SER A N 1
ATOM 696 C CA . SER A 1 88 ? 3.081 8.608 -0.607 1.00 93.69 88 SER A CA 1
ATOM 697 C C . SER A 1 88 ? 1.654 8.159 -0.286 1.00 93.69 88 SER A C 1
ATOM 699 O O . SER A 1 88 ? 1.460 7.179 0.429 1.00 93.69 88 SER A O 1
ATOM 701 N N . SER A 1 89 ? 0.643 8.802 -0.879 1.00 94.44 89 SER A N 1
ATOM 702 C CA . SER A 1 89 ? -0.757 8.389 -0.723 1.00 94.44 89 SER A CA 1
ATOM 703 C C . SER A 1 89 ? -1.057 7.014 -1.332 1.00 94.44 89 SER A C 1
ATOM 705 O O . SER A 1 89 ? -1.903 6.287 -0.815 1.00 94.44 89 SER A O 1
ATOM 707 N N . ASP A 1 90 ? -0.360 6.613 -2.396 1.00 93.69 90 ASP A N 1
ATOM 708 C CA . ASP A 1 90 ? -0.514 5.285 -2.988 1.00 93.69 90 ASP A CA 1
ATOM 709 C C . ASP A 1 90 ? 0.154 4.224 -2.114 1.00 93.69 90 ASP A C 1
ATOM 711 O O . ASP A 1 90 ? -0.436 3.173 -1.867 1.00 93.69 90 ASP A O 1
ATOM 715 N N . ILE A 1 91 ? 1.312 4.538 -1.527 1.00 94.44 91 ILE A N 1
ATOM 716 C CA . ILE A 1 91 ? 1.969 3.677 -0.533 1.00 94.44 91 ILE A CA 1
ATOM 717 C C . ILE A 1 91 ? 1.058 3.474 0.690 1.00 94.44 91 ILE A C 1
ATOM 719 O O . ILE A 1 91 ? 0.867 2.340 1.134 1.00 94.44 91 ILE A O 1
ATOM 723 N N . GLN A 1 92 ? 0.418 4.538 1.190 1.00 94.25 92 GLN A N 1
ATOM 724 C CA . GLN A 1 92 ? -0.561 4.449 2.284 1.00 94.25 92 GLN A CA 1
ATOM 725 C C . GLN A 1 92 ? -1.738 3.531 1.936 1.00 94.25 92 GLN A C 1
ATOM 727 O O . GLN A 1 92 ? -2.143 2.709 2.765 1.00 94.25 92 GLN A O 1
ATOM 732 N N . LYS A 1 93 ? -2.282 3.630 0.713 1.00 94.19 93 LYS A N 1
ATOM 733 C CA . LYS A 1 93 ? -3.361 2.742 0.243 1.00 94.19 93 LYS A CA 1
ATOM 734 C C . LYS A 1 93 ? -2.903 1.285 0.208 1.00 94.19 93 LYS A C 1
ATOM 736 O O . LYS A 1 93 ? -3.611 0.427 0.725 1.00 94.19 93 LYS A O 1
ATOM 741 N N . ILE A 1 94 ? -1.711 1.012 -0.329 1.00 94.56 94 ILE A N 1
ATOM 742 C CA . ILE A 1 94 ? -1.146 -0.344 -0.420 1.00 94.56 94 ILE A CA 1
ATOM 743 C C . ILE A 1 94 ? -0.997 -0.969 0.972 1.00 94.56 94 ILE A C 1
ATOM 745 O O . ILE A 1 94 ? -1.437 -2.099 1.186 1.00 94.56 94 ILE A O 1
ATOM 749 N N . ILE A 1 95 ? -0.438 -0.226 1.931 1.00 94.19 95 ILE A N 1
ATOM 750 C CA . ILE A 1 95 ? -0.299 -0.660 3.332 1.00 94.19 95 ILE A CA 1
ATOM 751 C C . ILE A 1 95 ? -1.676 -0.917 3.957 1.00 94.19 95 ILE A C 1
ATOM 753 O O . ILE A 1 95 ? -1.892 -1.944 4.598 1.00 94.19 95 ILE A O 1
ATOM 757 N N . THR A 1 96 ? -2.638 -0.019 3.730 1.00 93.56 96 THR A N 1
ATOM 758 C CA . THR A 1 96 ? -4.005 -0.158 4.254 1.00 93.56 96 THR A CA 1
ATOM 759 C C . THR A 1 96 ? -4.689 -1.418 3.723 1.00 93.56 96 THR A C 1
ATOM 761 O O . THR A 1 96 ? -5.275 -2.177 4.497 1.00 93.56 96 THR A O 1
ATOM 764 N N . TRP A 1 97 ? -4.590 -1.681 2.417 1.00 93.69 97 TRP A N 1
ATOM 765 C CA . TRP A 1 97 ? -5.133 -2.895 1.806 1.00 93.69 97 TRP A CA 1
ATOM 766 C C . TRP A 1 97 ? -4.452 -4.150 2.336 1.00 93.69 97 TRP A C 1
ATOM 768 O O . TRP A 1 97 ? -5.137 -5.123 2.640 1.00 93.69 97 TRP A O 1
ATOM 778 N N . TYR A 1 98 ? -3.129 -4.121 2.498 1.00 93.56 98 TYR A N 1
ATOM 779 C CA . TYR A 1 98 ? -2.390 -5.243 3.063 1.00 93.56 98 TYR A CA 1
ATOM 780 C C . TYR A 1 98 ? -2.853 -5.584 4.483 1.00 93.56 98 TYR A C 1
ATOM 782 O O . TYR A 1 98 ? -3.088 -6.756 4.782 1.00 93.56 98 TYR A O 1
ATOM 790 N N . ASN A 1 99 ? -3.024 -4.574 5.340 1.00 91.94 99 ASN A N 1
ATOM 791 C CA . ASN A 1 99 ? -3.493 -4.762 6.712 1.00 91.94 99 ASN A CA 1
ATOM 792 C C . ASN A 1 99 ? -4.915 -5.344 6.735 1.00 91.94 99 ASN A C 1
ATOM 794 O O . ASN A 1 99 ? -5.177 -6.300 7.467 1.00 91.94 99 ASN A O 1
ATOM 798 N N . LEU A 1 100 ? -5.812 -4.831 5.885 1.00 91.50 100 LEU A N 1
ATOM 799 C CA . LEU A 1 100 ? -7.195 -5.306 5.793 1.00 91.50 100 LEU A CA 1
ATOM 800 C C . LEU A 1 100 ? -7.273 -6.758 5.289 1.00 91.50 100 LEU A C 1
ATOM 802 O O . LEU A 1 100 ? -7.958 -7.595 5.878 1.00 91.50 100 LEU A O 1
ATOM 806 N N . LEU A 1 101 ? -6.515 -7.086 4.240 1.00 91.06 101 LEU A N 1
ATOM 807 C CA . LEU A 1 101 ? -6.422 -8.447 3.714 1.00 91.06 101 LEU A CA 1
ATOM 808 C C . LEU A 1 101 ? -5.780 -9.401 4.726 1.00 91.06 101 LEU A C 1
ATOM 810 O O . LEU A 1 101 ? -6.276 -10.501 4.930 1.00 91.06 101 LEU A O 1
ATOM 814 N N . SER A 1 102 ? -4.713 -8.987 5.409 1.00 90.38 102 SER A N 1
ATOM 815 C CA . SER A 1 102 ? -4.043 -9.812 6.423 1.00 90.38 102 SER A CA 1
ATOM 816 C C . SER A 1 102 ? -4.923 -10.084 7.644 1.00 90.38 102 SER A C 1
ATOM 818 O O . SER A 1 102 ? -4.743 -11.109 8.307 1.00 90.38 102 SER A O 1
ATOM 820 N N . ALA A 1 103 ? -5.859 -9.183 7.954 1.00 89.94 103 ALA A N 1
ATOM 821 C CA . ALA A 1 103 ? -6.815 -9.338 9.042 1.00 89.94 103 ALA A CA 1
ATOM 822 C C . ALA A 1 103 ? -7.985 -10.266 8.676 1.00 89.94 103 ALA A C 1
ATOM 824 O O . ALA A 1 103 ? -8.311 -11.148 9.470 1.00 89.94 103 ALA A O 1
ATOM 825 N N . HIS A 1 104 ? -8.579 -10.096 7.490 1.00 89.00 104 HIS A N 1
ATOM 826 C CA . HIS A 1 104 ? -9.849 -10.741 7.121 1.00 89.00 104 HIS A CA 1
ATOM 827 C C . HIS A 1 104 ? -9.731 -11.873 6.085 1.00 89.00 104 HIS A C 1
ATOM 829 O O . HIS A 1 104 ? -10.643 -12.688 5.973 1.00 89.00 104 HIS A O 1
ATOM 835 N N . LEU A 1 105 ? -8.629 -11.940 5.333 1.00 87.75 105 LEU A N 1
ATOM 836 C CA . LEU A 1 105 ? -8.376 -12.899 4.247 1.00 87.75 105 LEU A CA 1
ATOM 837 C C . LEU A 1 105 ? -6.924 -13.428 4.292 1.00 87.75 105 LEU A C 1
ATOM 839 O O . LEU A 1 105 ? -6.153 -13.224 3.350 1.00 87.75 105 LEU A O 1
ATOM 843 N N . PRO A 1 106 ? -6.512 -14.140 5.360 1.00 82.38 106 PRO A N 1
ATOM 844 C CA . PRO A 1 106 ? -5.165 -14.713 5.433 1.00 82.38 106 PRO A CA 1
ATOM 845 C C . PRO A 1 106 ? -4.902 -15.770 4.344 1.00 82.38 106 PRO A C 1
ATOM 847 O O . PRO A 1 106 ? -3.752 -15.976 3.959 1.00 82.38 106 PRO A O 1
ATOM 850 N N . GLU A 1 107 ? -5.956 -16.399 3.815 1.00 82.62 107 GLU A N 1
ATOM 851 C CA . GLU A 1 107 ? -5.892 -17.391 2.733 1.00 82.62 107 GLU A CA 1
ATOM 852 C C . GLU A 1 107 ? -5.453 -16.785 1.394 1.00 82.62 107 GLU A C 1
ATOM 854 O O . GLU A 1 107 ? -4.796 -17.461 0.610 1.00 82.62 107 GLU A O 1
ATOM 859 N N . ALA A 1 108 ? -5.702 -15.491 1.157 1.00 79.56 108 ALA A N 1
ATOM 860 C CA . ALA A 1 108 ? -5.319 -14.817 -0.089 1.00 79.56 108 ALA A CA 1
ATOM 861 C C . ALA A 1 108 ? -3.794 -14.773 -0.320 1.00 79.56 108 ALA A C 1
ATOM 863 O O . ALA A 1 108 ? -3.334 -14.529 -1.438 1.00 79.56 108 ALA A O 1
ATOM 864 N N . PHE A 1 109 ? -3.006 -14.999 0.735 1.00 77.12 109 PHE A N 1
ATOM 865 C CA . PHE A 1 109 ? -1.543 -15.045 0.690 1.00 77.12 109 PHE A CA 1
ATOM 866 C C . PHE A 1 109 ? -0.984 -16.466 0.680 1.00 77.12 109 PHE A C 1
ATOM 868 O O . PHE A 1 109 ? 0.214 -16.648 0.450 1.00 77.12 109 PHE A O 1
ATOM 875 N N . VAL A 1 110 ? -1.826 -17.475 0.913 1.00 69.88 110 VAL A N 1
ATOM 876 C CA . VAL A 1 110 ? -1.446 -18.863 0.680 1.00 69.88 110 VAL A CA 1
ATOM 877 C C . VAL A 1 110 ? -1.397 -19.028 -0.828 1.00 69.88 110 VAL A C 1
ATOM 879 O O . VAL A 1 110 ? -2.333 -18.684 -1.547 1.00 69.88 110 VAL A O 1
ATOM 882 N N . LYS A 1 111 ? -0.241 -19.464 -1.324 1.00 59.28 111 LYS A N 1
ATOM 883 C CA . LYS A 1 111 ? -0.011 -19.690 -2.744 1.00 59.28 111 LYS A CA 1
ATOM 884 C C . LYS A 1 111 ? -0.929 -20.825 -3.185 1.00 59.28 111 LYS A C 1
ATOM 886 O O . LYS A 1 111 ? -0.531 -21.981 -3.147 1.00 59.28 111 LYS A O 1
ATOM 891 N N . GLU A 1 112 ? -2.150 -20.483 -3.580 1.00 51.88 112 GLU A N 1
ATOM 892 C CA . GLU A 1 112 ? -2.996 -21.398 -4.320 1.00 51.88 112 GLU A CA 1
ATOM 893 C C . GLU A 1 112 ? -2.270 -21.702 -5.627 1.00 51.88 112 GLU A C 1
ATOM 895 O O . GLU A 1 112 ? -2.121 -20.862 -6.526 1.00 51.88 112 GLU A O 1
ATOM 900 N N . GLU A 1 113 ? -1.724 -22.913 -5.671 1.00 45.75 113 GLU A N 1
ATOM 901 C CA . GLU A 1 113 ? -1.501 -23.644 -6.897 1.00 45.75 113 GLU A CA 1
ATOM 902 C C . GLU A 1 113 ? -2.833 -23.623 -7.634 1.00 45.75 113 GLU A C 1
ATOM 904 O O . GLU A 1 113 ? -3.808 -24.249 -7.227 1.00 45.75 113 GLU A O 1
ATOM 909 N N . LYS A 1 114 ? -2.892 -22.776 -8.661 1.00 36.53 114 LYS A N 1
ATOM 910 C CA . LYS A 1 114 ? -4.020 -22.649 -9.565 1.00 36.53 114 LYS A CA 1
ATOM 911 C C . LYS A 1 114 ? -4.275 -24.034 -10.153 1.00 36.53 114 LYS A C 1
ATOM 913 O O . LYS A 1 114 ? -3.678 -24.384 -11.168 1.00 36.53 114 LYS A O 1
ATOM 918 N N . ALA A 1 115 ? -5.160 -24.801 -9.522 1.00 36.09 115 ALA A N 1
ATOM 919 C CA . ALA A 1 115 ? -5.828 -25.912 -10.160 1.00 36.09 115 ALA A CA 1
ATOM 920 C C . ALA A 1 115 ? -6.454 -25.324 -11.433 1.00 36.09 115 ALA A C 1
ATOM 922 O O . ALA A 1 115 ? -7.260 -24.387 -11.346 1.00 36.09 115 ALA A O 1
ATOM 923 N N . PRO A 1 116 ? -6.011 -25.753 -12.625 1.00 40.34 116 PRO A N 1
ATOM 924 C CA . PRO A 1 116 ? -6.574 -25.247 -13.854 1.00 40.34 116 PRO A CA 1
ATOM 925 C C . PRO A 1 116 ? -8.042 -25.649 -13.840 1.00 40.34 116 PRO A C 1
ATOM 927 O O . PRO A 1 116 ? -8.373 -26.830 -13.741 1.00 40.34 116 PRO A O 1
ATOM 930 N N . VAL A 1 117 ? -8.924 -24.651 -13.901 1.00 48.59 117 VAL A N 1
ATOM 931 C CA . VAL A 1 117 ? -10.328 -24.872 -14.218 1.00 48.59 117 VAL A CA 1
ATOM 932 C C . VAL A 1 117 ? -10.333 -25.644 -15.528 1.00 48.59 117 VAL A C 1
ATOM 934 O O . VAL A 1 117 ? -9.962 -25.117 -16.578 1.00 48.59 117 VAL A O 1
ATOM 937 N N . ALA A 1 118 ? -10.663 -26.925 -15.406 1.00 41.97 118 ALA A N 1
ATOM 938 C CA . ALA A 1 118 ? -10.867 -27.853 -16.488 1.00 41.97 118 ALA A CA 1
ATOM 939 C C . ALA A 1 118 ? -11.931 -27.261 -17.416 1.00 41.97 118 ALA A C 1
ATOM 941 O O . ALA A 1 118 ? -13.131 -27.338 -17.154 1.00 41.97 118 ALA A O 1
ATOM 942 N N . ALA A 1 119 ? -11.469 -26.636 -18.496 1.00 44.97 119 ALA A N 1
ATOM 943 C CA . ALA A 1 119 ? -12.272 -26.447 -19.683 1.00 44.97 119 ALA A CA 1
ATOM 944 C C . ALA A 1 119 ? -12.584 -27.850 -20.214 1.00 44.97 119 ALA A C 1
ATOM 946 O O . ALA A 1 119 ? -11.692 -28.578 -20.653 1.00 44.97 119 ALA A O 1
ATOM 947 N N . ALA A 1 120 ? -13.845 -28.248 -20.066 1.00 49.22 120 ALA A N 1
ATOM 948 C CA . ALA A 1 120 ? -14.365 -29.511 -20.553 1.00 49.22 120 ALA A CA 1
ATOM 949 C C . ALA A 1 120 ? -14.047 -29.693 -22.055 1.00 49.22 120 ALA A C 1
ATOM 951 O O . ALA A 1 120 ? -14.136 -28.730 -22.823 1.00 49.22 120 ALA A O 1
ATOM 952 N N . PRO A 1 121 ? -13.682 -30.915 -22.478 1.00 41.06 121 PRO A N 1
ATOM 953 C CA . PRO A 1 121 ? -13.249 -31.202 -23.834 1.00 41.06 121 PRO A CA 1
ATOM 954 C C . PRO A 1 121 ? -14.465 -31.277 -24.760 1.00 41.06 121 PRO A C 1
ATOM 956 O O . PRO A 1 121 ? -15.364 -32.090 -24.551 1.00 41.06 121 PRO A O 1
ATOM 959 N N . VAL A 1 122 ? -14.476 -30.471 -25.819 1.00 55.53 122 VAL A N 1
ATOM 960 C CA . VAL A 1 122 ? -15.243 -30.809 -27.022 1.00 55.53 122 VAL A CA 1
ATOM 961 C C . VAL A 1 122 ? -14.328 -31.645 -27.930 1.00 55.53 122 VAL A C 1
ATOM 963 O O . VAL A 1 122 ? -13.200 -31.228 -28.205 1.00 55.53 122 VAL A O 1
ATOM 966 N N . PRO A 1 123 ? -14.736 -32.871 -28.300 1.00 46.69 123 PRO A N 1
ATOM 967 C CA . PRO A 1 123 ? -13.850 -33.871 -28.874 1.00 46.69 123 PRO A CA 1
ATOM 968 C C . PRO A 1 123 ? -13.515 -33.587 -30.341 1.00 46.69 123 PRO A C 1
ATOM 970 O O . PRO A 1 123 ? -14.378 -33.246 -31.140 1.00 46.69 123 PRO A O 1
ATOM 973 N N . ALA A 1 124 ? -12.231 -33.777 -30.635 1.00 42.31 124 ALA A N 1
ATOM 974 C CA . ALA A 1 124 ? -11.658 -34.545 -31.736 1.00 42.31 124 ALA A CA 1
ATOM 975 C C . ALA A 1 124 ? -12.352 -34.592 -33.116 1.00 42.31 124 ALA A 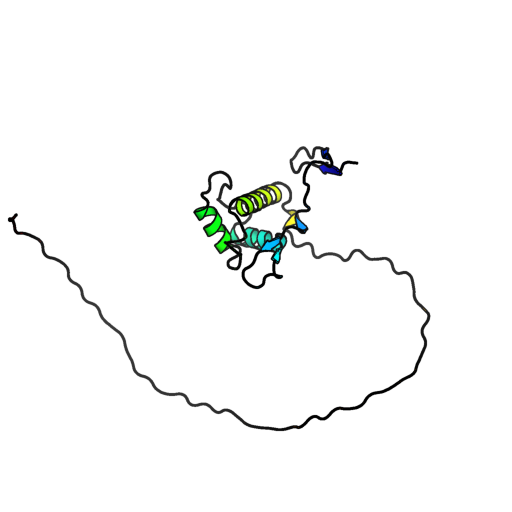C 1
ATOM 977 O O . ALA A 1 124 ? -13.499 -34.998 -33.263 1.00 42.31 124 ALA A O 1
ATOM 978 N N . ALA A 1 125 ? -11.467 -34.448 -34.110 1.00 39.31 125 ALA A N 1
ATOM 979 C CA . ALA A 1 125 ? -11.483 -35.042 -35.448 1.00 39.31 125 ALA A CA 1
ATOM 980 C C . ALA A 1 125 ? -12.033 -34.169 -36.584 1.00 39.31 125 ALA A C 1
ATOM 982 O O . ALA A 1 125 ? -13.232 -34.088 -36.811 1.00 39.31 125 ALA A O 1
ATOM 983 N N . LEU A 1 126 ? -11.102 -33.597 -37.358 1.00 41.00 126 LEU A N 1
ATOM 984 C CA . LEU A 1 126 ? -10.831 -34.001 -38.745 1.00 41.00 126 LEU A CA 1
ATOM 985 C C . LEU A 1 126 ? -9.435 -33.475 -39.145 1.00 41.00 126 LEU A C 1
ATOM 987 O O . LEU A 1 126 ? -9.253 -32.306 -39.466 1.00 41.00 126 LEU A O 1
ATOM 991 N N . ALA A 1 127 ? -8.438 -34.360 -39.071 1.00 37.03 127 ALA A N 1
ATOM 992 C CA . ALA A 1 127 ? -7.210 -34.292 -39.869 1.00 37.03 127 ALA A CA 1
ATOM 993 C C . ALA A 1 127 ? -7.582 -34.734 -41.304 1.00 37.03 127 ALA A C 1
ATOM 995 O O . ALA A 1 127 ? -8.487 -35.554 -41.445 1.00 37.03 127 ALA A O 1
ATOM 996 N N . VAL A 1 128 ? -7.058 -34.185 -42.405 1.00 49.81 128 VAL A N 1
ATOM 997 C CA . VAL A 1 128 ? -5.721 -34.327 -43.039 1.00 49.81 128 VAL A CA 1
ATOM 998 C C . VAL A 1 128 ? -5.812 -33.632 -44.438 1.00 49.81 128 VAL A C 1
ATOM 1000 O O . VAL A 1 128 ? -6.940 -33.387 -44.866 1.00 49.81 128 VAL A O 1
ATOM 1003 N N . PRO A 1 129 ? -4.767 -33.514 -45.294 1.00 45.56 129 PRO A N 1
ATOM 1004 C CA . PRO A 1 129 ? -3.344 -33.150 -45.113 1.00 45.56 129 PRO A CA 1
ATOM 1005 C C . PRO A 1 129 ? -2.757 -32.270 -46.276 1.00 45.56 129 PRO A C 1
ATOM 1007 O O . PRO A 1 129 ? -3.440 -32.048 -47.265 1.00 45.56 129 PRO A O 1
ATOM 1010 N N . VAL A 1 130 ? -1.463 -31.882 -46.160 1.00 33.22 130 VAL A N 1
ATOM 1011 C CA . VAL A 1 130 ? -0.398 -31.714 -47.213 1.00 33.22 130 VAL A CA 1
ATOM 1012 C C . VAL A 1 130 ? -0.673 -30.726 -48.385 1.00 33.22 130 VAL A C 1
ATOM 1014 O O . VAL A 1 130 ? -1.756 -30.718 -48.942 1.00 33.22 130 VAL A O 1
ATOM 1017 N N . VAL A 1 131 ? 0.178 -29.794 -48.842 1.00 37.44 131 VAL A N 1
ATOM 1018 C CA . VAL A 1 131 ? 1.590 -29.772 -49.312 1.00 37.44 131 VAL A CA 1
ATOM 1019 C C . VAL A 1 131 ? 1.962 -28.270 -49.467 1.00 37.44 131 VAL A C 1
ATOM 1021 O O . VAL A 1 131 ? 1.132 -27.488 -49.917 1.00 37.44 131 VAL A O 1
ATOM 1024 N N . GLU A 1 132 ? 3.073 -27.769 -48.920 1.00 34.41 132 GLU A N 1
ATOM 1025 C CA . GLU A 1 132 ? 4.410 -27.663 -49.551 1.00 34.41 132 GLU A CA 1
ATOM 1026 C C . GLU A 1 132 ? 4.574 -26.511 -50.570 1.00 34.41 132 GLU A C 1
ATOM 1028 O O . GLU A 1 132 ? 4.168 -26.637 -51.714 1.00 34.41 132 GLU A O 1
ATOM 1033 N N . THR A 1 133 ? 5.226 -25.423 -50.132 1.00 26.27 133 THR A N 1
ATOM 1034 C CA . THR A 1 133 ? 6.246 -24.590 -50.824 1.00 26.27 133 THR A CA 1
ATOM 1035 C C . THR A 1 133 ? 6.856 -23.699 -49.726 1.00 26.27 133 THR A C 1
ATOM 1037 O O . THR A 1 133 ? 6.102 -23.202 -48.897 1.00 26.27 133 THR A O 1
ATOM 1040 N N . SER A 1 134 ? 8.132 -23.364 -49.592 1.00 38.94 134 SER A N 1
ATOM 1041 C CA . SER A 1 134 ? 9.380 -23.676 -50.275 1.00 38.94 134 SER A CA 1
ATOM 1042 C C . SER A 1 134 ? 10.465 -23.131 -49.336 1.00 38.94 134 SER A C 1
ATOM 1044 O O . SER A 1 134 ? 10.366 -21.987 -48.890 1.00 38.94 134 SER A O 1
ATOM 1046 N N . ALA A 1 135 ? 11.466 -23.944 -49.011 1.00 32.56 135 ALA A N 1
ATOM 1047 C CA . ALA A 1 135 ? 12.646 -23.558 -48.246 1.00 32.56 135 ALA A CA 1
ATOM 1048 C C . ALA A 1 135 ? 13.833 -23.350 -49.193 1.00 32.56 135 ALA A C 1
ATOM 1050 O O . ALA A 1 135 ? 14.028 -24.169 -50.084 1.00 32.56 135 ALA A O 1
ATOM 1051 N N . VAL A 1 136 ? 14.607 -22.286 -48.964 1.00 35.22 136 VAL A N 1
ATOM 1052 C CA . VAL A 1 136 ? 16.046 -22.070 -49.249 1.00 35.22 136 VAL A CA 1
ATOM 1053 C C . VAL A 1 136 ? 16.257 -20.568 -49.001 1.00 35.22 136 VAL A C 1
ATOM 1055 O O . VAL A 1 136 ? 15.460 -19.760 -49.454 1.00 35.22 136 VAL A O 1
ATOM 1058 N N . GLU A 1 137 ? 17.184 -20.109 -48.170 1.00 34.72 137 GLU A N 1
ATOM 1059 C CA . GLU A 1 137 ? 18.612 -20.356 -48.295 1.00 34.72 137 GLU A CA 1
ATOM 1060 C C . GLU A 1 137 ? 19.304 -20.108 -46.947 1.00 34.72 137 GLU A C 1
ATOM 1062 O O . GLU A 1 137 ? 19.128 -19.068 -46.312 1.00 34.72 137 GLU A O 1
ATOM 1067 N N . ALA A 1 138 ? 20.089 -21.090 -46.514 1.00 33.38 138 ALA A N 1
ATOM 1068 C CA . ALA A 1 138 ? 21.103 -20.934 -45.491 1.00 33.38 138 ALA A CA 1
ATOM 1069 C C . ALA A 1 138 ? 22.433 -20.614 -46.180 1.00 33.38 138 ALA A C 1
ATOM 1071 O O . ALA A 1 138 ? 22.791 -21.283 -47.146 1.00 33.38 138 ALA A O 1
ATOM 1072 N N . VAL A 1 139 ? 23.202 -19.684 -45.616 1.00 40.00 139 VAL A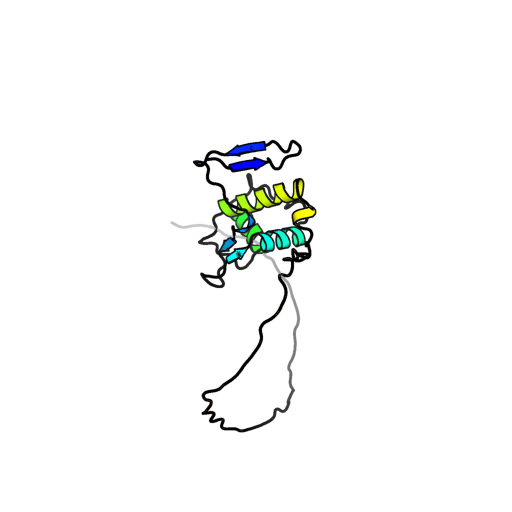 N 1
ATOM 1073 C CA . VAL A 1 139 ? 24.664 -19.697 -45.730 1.00 40.00 139 VAL A CA 1
ATOM 1074 C C . VAL A 1 139 ? 25.232 -19.512 -44.321 1.00 40.00 139 VAL A C 1
ATOM 1076 O O . VAL A 1 139 ? 25.190 -18.402 -43.787 1.00 40.00 139 VAL A O 1
ATOM 1079 N N . PRO A 1 140 ? 25.709 -20.590 -43.676 1.00 37.41 140 PRO A N 1
ATOM 1080 C CA . PRO A 1 140 ? 26.568 -20.521 -42.508 1.00 37.41 140 PRO A CA 1
ATOM 1081 C C . PRO A 1 140 ? 28.037 -20.560 -42.952 1.00 37.41 140 PRO A C 1
ATOM 1083 O O . PRO A 1 140 ? 28.411 -21.366 -43.802 1.00 37.41 140 PRO A O 1
ATOM 1086 N N . THR A 1 141 ? 28.879 -19.746 -42.321 1.00 36.75 141 THR A N 1
ATOM 1087 C CA . THR A 1 141 ? 30.338 -19.892 -42.388 1.00 36.75 141 THR A CA 1
ATOM 1088 C C . THR A 1 141 ? 30.884 -19.901 -40.958 1.00 36.75 141 THR A C 1
ATOM 1090 O O . THR A 1 141 ? 30.993 -18.866 -40.306 1.00 36.75 141 THR A O 1
ATOM 1093 N N . GLU A 1 142 ? 31.093 -21.125 -40.462 1.00 36.03 142 GLU A N 1
ATOM 1094 C CA . GLU A 1 142 ? 32.264 -21.644 -39.719 1.00 36.03 142 GLU A CA 1
ATOM 1095 C C . GLU A 1 142 ? 33.524 -20.735 -39.783 1.00 36.03 142 GLU A C 1
ATOM 1097 O O . GLU A 1 142 ? 33.762 -20.109 -40.804 1.00 36.03 142 GLU A O 1
ATOM 1102 N N . VAL A 1 143 ? 34.452 -20.619 -38.821 1.00 35.12 143 VAL A N 1
ATOM 1103 C CA . VAL A 1 143 ? 35.010 -21.580 -37.849 1.00 35.12 143 VAL A CA 1
ATOM 1104 C C . VAL A 1 143 ? 36.012 -20.788 -36.963 1.00 35.12 143 VAL A C 1
ATOM 1106 O O . VAL A 1 143 ? 36.638 -19.864 -37.473 1.00 35.12 143 VAL A O 1
ATOM 1109 N N . VAL A 1 144 ? 36.075 -21.040 -35.635 1.00 34.41 144 VAL A N 1
ATOM 1110 C CA . VAL A 1 144 ? 37.223 -21.690 -34.913 1.00 34.41 144 VAL A CA 1
ATOM 1111 C C . VAL A 1 144 ? 38.400 -20.722 -34.671 1.00 34.41 144 VAL A C 1
ATOM 1113 O O . VAL A 1 144 ? 38.740 -19.945 -35.546 1.00 34.41 144 VAL A O 1
ATOM 1116 N N . VAL A 1 145 ? 39.112 -20.617 -33.548 1.00 32.97 145 VAL A N 1
ATOM 1117 C CA . VAL A 1 145 ? 39.403 -21.319 -32.272 1.00 32.97 145 VAL A CA 1
ATOM 1118 C C . VAL A 1 145 ? 40.198 -20.261 -31.445 1.00 32.97 145 VAL A C 1
ATOM 1120 O O . VAL A 1 145 ? 40.531 -19.214 -31.985 1.00 32.97 145 VAL A O 1
ATOM 1123 N N . GLU A 1 146 ? 40.557 -20.333 -30.164 1.00 28.67 146 GLU A N 1
ATOM 1124 C CA . GLU A 1 146 ? 41.073 -21.426 -29.348 1.00 28.67 146 GLU A CA 1
ATOM 1125 C C . GLU A 1 146 ? 41.286 -20.904 -27.909 1.00 28.67 146 GLU A C 1
ATOM 1127 O O . GLU A 1 146 ? 41.654 -19.749 -27.715 1.00 28.67 146 GLU A O 1
ATOM 1132 N N . ALA A 1 147 ? 41.067 -21.793 -26.941 1.00 27.98 147 ALA A N 1
ATOM 1133 C CA . ALA A 1 147 ? 41.809 -22.004 -25.692 1.00 27.98 147 ALA A CA 1
ATOM 1134 C C . ALA A 1 147 ? 42.288 -20.836 -24.792 1.00 27.98 147 ALA A C 1
ATOM 1136 O O . ALA A 1 147 ? 43.163 -20.038 -25.113 1.00 27.98 147 ALA A O 1
ATOM 1137 N N . ALA A 1 148 ? 41.838 -20.922 -23.533 1.00 36.50 148 ALA A N 1
ATOM 1138 C CA . ALA A 1 148 ? 42.589 -20.508 -22.345 1.00 36.50 148 ALA A CA 1
ATOM 1139 C C . ALA A 1 148 ? 43.949 -21.243 -22.252 1.00 36.50 148 ALA A C 1
ATOM 1141 O O . ALA A 1 148 ? 44.053 -22.373 -22.734 1.00 36.50 148 ALA A O 1
ATOM 1142 N N . PRO A 1 149 ? 44.961 -20.681 -21.559 1.00 36.75 149 PRO A N 1
ATOM 1143 C CA . PRO A 1 149 ? 45.153 -21.112 -20.168 1.00 36.75 149 PRO A CA 1
ATOM 1144 C C . PRO A 1 149 ? 45.700 -20.055 -19.177 1.00 36.75 149 PRO A C 1
ATOM 1146 O O . PRO A 1 149 ? 46.499 -19.186 -19.503 1.00 36.75 149 PRO A O 1
ATOM 1149 N N . VAL A 1 150 ? 45.232 -20.220 -17.936 1.00 39.31 150 VAL A N 1
ATOM 1150 C CA . VAL A 1 150 ? 45.851 -20.051 -16.599 1.00 39.31 150 VAL A CA 1
ATOM 1151 C C . VAL A 1 150 ? 47.264 -19.441 -16.469 1.00 39.31 150 VAL A C 1
ATOM 1153 O O . VAL A 1 150 ? 48.204 -19.949 -17.071 1.00 39.31 150 VAL A O 1
ATOM 1156 N N . SER A 1 151 ? 47.402 -18.456 -15.562 1.00 41.03 151 SER A N 1
ATOM 1157 C CA . SER A 1 151 ? 48.540 -18.093 -14.662 1.00 41.03 151 SER A CA 1
ATOM 1158 C C . SER A 1 151 ? 48.085 -16.817 -13.912 1.00 41.03 151 SER A C 1
ATOM 1160 O O . SER A 1 151 ? 47.795 -15.830 -14.577 1.00 41.03 151 SER A O 1
ATOM 1162 N N . GLU A 1 152 ? 47.746 -16.713 -12.623 1.00 32.50 152 GLU A N 1
ATOM 1163 C CA . GLU A 1 152 ? 48.324 -17.125 -11.328 1.00 32.50 152 GLU A CA 1
ATOM 1164 C C . GLU A 1 152 ? 49.701 -16.510 -10.981 1.00 32.50 152 GLU A C 1
ATOM 1166 O O . GLU A 1 152 ? 50.649 -16.664 -11.745 1.00 32.50 152 GLU A O 1
ATOM 1171 N N . ALA A 1 153 ? 49.751 -15.892 -9.780 1.00 31.02 153 ALA A N 1
ATOM 1172 C CA . ALA A 1 153 ? 50.904 -15.423 -8.975 1.00 31.02 153 ALA A CA 1
ATOM 1173 C C . ALA A 1 153 ? 51.512 -14.038 -9.353 1.00 31.02 153 ALA A C 1
ATOM 1175 O O . ALA A 1 153 ? 51.748 -13.774 -10.523 1.00 31.02 153 ALA A O 1
ATOM 1176 N N . GLU A 1 154 ? 51.782 -13.053 -8.477 1.00 34.53 154 GLU A N 1
ATOM 1177 C CA . GLU A 1 154 ? 51.968 -12.907 -7.009 1.00 34.53 154 GLU A CA 1
ATOM 1178 C C . GLU A 1 154 ? 51.696 -11.425 -6.612 1.00 34.53 154 GLU A C 1
ATOM 1180 O O . GLU A 1 154 ? 51.928 -10.531 -7.422 1.00 34.53 154 GLU A O 1
ATOM 1185 N N . THR A 1 155 ? 51.004 -11.084 -5.513 1.00 24.33 155 THR A N 1
ATOM 1186 C CA . THR A 1 155 ? 51.412 -10.999 -4.080 1.00 24.33 155 THR A CA 1
ATOM 1187 C C . THR A 1 155 ? 52.338 -9.825 -3.713 1.00 24.33 155 THR A C 1
ATOM 1189 O O . THR A 1 155 ? 53.491 -9.778 -4.115 1.00 24.33 155 THR A O 1
ATOM 1192 N N . SER A 1 156 ? 51.815 -8.910 -2.883 1.00 37.31 156 SER A N 1
ATOM 1193 C CA . SER A 1 156 ? 52.404 -8.428 -1.610 1.00 37.31 156 SER A CA 1
ATOM 1194 C C . SER A 1 156 ? 51.333 -7.553 -0.917 1.00 37.31 156 SER A C 1
ATOM 1196 O O . SER A 1 156 ? 50.824 -6.621 -1.534 1.00 37.31 156 SER A O 1
ATOM 1198 N N . GLU A 1 157 ? 50.742 -7.953 0.222 1.00 34.38 157 GLU A N 1
ATOM 1199 C CA . GLU A 1 157 ? 51.300 -7.830 1.595 1.00 34.38 157 GLU A CA 1
ATOM 1200 C C . GLU A 1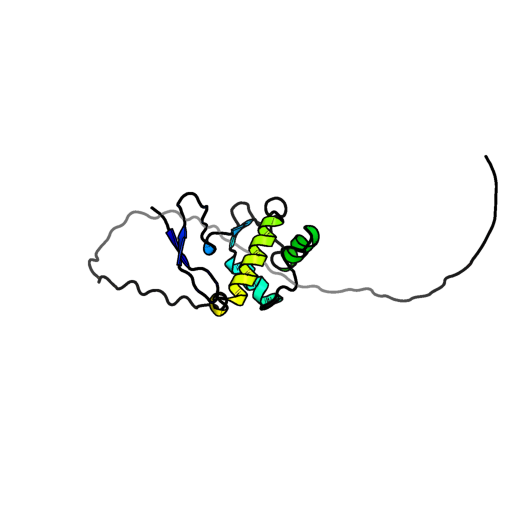 157 ? 51.241 -6.347 2.052 1.00 34.38 157 GLU A C 1
ATOM 1202 O O . GLU A 1 157 ? 51.666 -5.472 1.315 1.00 34.38 157 GLU A O 1
ATOM 1207 N N . GLU A 1 158 ? 50.722 -5.875 3.190 1.00 32.22 158 GLU A N 1
ATOM 1208 C CA . GLU A 1 158 ? 50.214 -6.402 4.459 1.00 32.22 158 GLU A CA 1
ATOM 1209 C C . GLU A 1 158 ? 49.697 -5.173 5.258 1.00 32.22 158 GLU A C 1
ATOM 1211 O O . GLU A 1 158 ? 50.242 -4.074 5.157 1.00 32.22 158 GLU A O 1
ATOM 1216 N N . ALA A 1 159 ? 48.630 -5.320 6.048 1.00 35.38 159 ALA A N 1
ATOM 1217 C CA . ALA A 1 159 ? 48.312 -4.416 7.170 1.00 35.38 159 ALA A CA 1
ATOM 1218 C C . ALA A 1 159 ? 49.059 -4.944 8.413 1.00 35.38 159 ALA A C 1
ATOM 1220 O O . ALA A 1 159 ? 49.155 -6.169 8.477 1.00 35.38 159 ALA A O 1
ATOM 1221 N N . PRO A 1 160 ? 49.447 -4.176 9.473 1.00 42.31 160 PRO A N 1
ATOM 1222 C CA . PRO A 1 160 ? 48.538 -3.281 10.218 1.00 42.31 160 PRO A CA 1
ATOM 1223 C C . PRO A 1 160 ? 49.203 -2.162 11.096 1.00 42.31 160 PRO A C 1
ATOM 1225 O O . PRO A 1 160 ? 50.408 -1.955 11.101 1.00 42.31 160 PRO A O 1
ATOM 1228 N N . ALA A 1 161 ? 48.378 -1.507 11.939 1.00 33.44 161 ALA A N 1
ATOM 1229 C CA . ALA A 1 161 ? 48.664 -1.066 13.330 1.00 33.44 161 ALA A CA 1
ATOM 1230 C C . ALA A 1 161 ? 48.677 0.448 13.699 1.00 33.44 161 ALA A C 1
ATOM 1232 O O . ALA A 1 161 ? 49.690 1.134 13.691 1.00 33.44 161 ALA A O 1
ATOM 1233 N N . LYS A 1 162 ? 47.518 0.896 14.220 1.00 36.66 162 LYS A N 1
ATOM 1234 C CA . LYS A 1 162 ? 47.260 1.582 15.519 1.00 36.66 162 LYS A CA 1
ATOM 1235 C C . LYS A 1 162 ? 48.369 2.442 16.179 1.00 36.66 162 LYS A C 1
ATOM 1237 O O . LYS A 1 162 ? 49.346 1.889 16.673 1.00 36.66 162 LYS A O 1
ATOM 1242 N N . LYS A 1 163 ? 48.021 3.698 16.532 1.00 39.25 163 LYS A N 1
ATOM 1243 C CA . LYS A 1 163 ? 47.990 4.268 17.921 1.00 39.25 163 LYS A CA 1
ATOM 1244 C C . LYS A 1 163 ? 47.584 5.759 17.902 1.00 39.25 163 LYS A C 1
ATOM 1246 O O . LYS A 1 163 ? 48.233 6.573 17.270 1.00 39.25 163 LYS A O 1
ATOM 1251 N N . LYS A 1 164 ? 46.428 6.116 18.481 1.00 38.34 164 LYS A N 1
ATOM 1252 C CA . LYS A 1 164 ? 46.255 6.765 19.809 1.00 38.34 164 LYS A CA 1
ATOM 1253 C C . LYS A 1 164 ? 47.049 8.072 20.026 1.00 38.34 164 LYS A C 1
ATOM 1255 O O . LYS A 1 164 ? 48.239 7.991 20.306 1.00 38.34 164 LYS A O 1
ATOM 1260 N N . ARG A 1 165 ? 46.339 9.211 20.140 1.00 34.00 165 ARG A N 1
ATOM 1261 C CA . ARG A 1 165 ? 46.276 10.093 21.342 1.00 34.00 165 ARG A CA 1
ATOM 1262 C C . ARG A 1 165 ? 45.602 11.444 21.038 1.00 34.00 165 ARG A C 1
ATOM 1264 O O . ARG A 1 165 ? 46.133 12.250 20.290 1.00 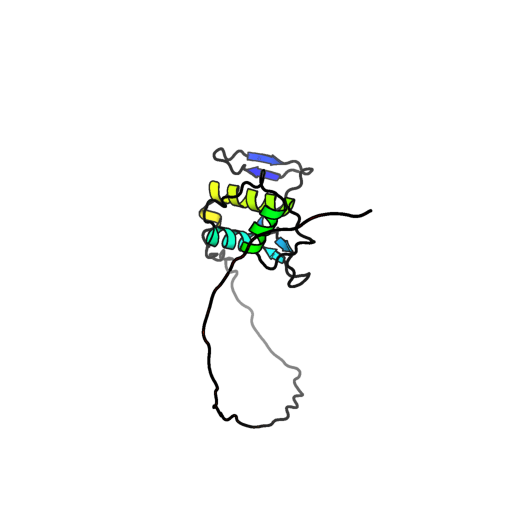34.00 165 ARG A O 1
ATOM 1271 N N . ALA A 1 166 ? 44.486 11.715 21.716 1.00 41.12 166 ALA A N 1
ATOM 1272 C CA . ALA A 1 166 ? 44.179 13.049 22.250 1.00 41.12 166 ALA A CA 1
ATOM 1273 C C . ALA A 1 166 ? 44.980 13.244 23.568 1.00 41.12 166 ALA A C 1
ATOM 1275 O O . ALA A 1 166 ? 45.637 12.282 23.994 1.00 41.12 166 ALA A O 1
ATOM 1276 N N . PRO A 1 167 ? 44.894 14.367 24.316 1.00 52.25 167 PRO A N 1
ATOM 1277 C CA . PRO A 1 167 ? 44.246 15.667 24.059 1.00 52.25 167 PRO A CA 1
ATOM 1278 C C . PRO A 1 167 ? 45.191 16.865 24.352 1.00 52.25 167 PRO A C 1
ATOM 1280 O O . PRO A 1 167 ? 46.264 16.666 24.920 1.00 52.25 167 PRO A O 1
ATOM 1283 N N . ARG A 1 168 ? 44.767 18.123 24.116 1.00 40.94 168 ARG A N 1
ATOM 1284 C CA . ARG A 1 168 ? 45.050 19.220 25.071 1.00 40.94 168 ARG A CA 1
ATOM 1285 C C . ARG A 1 168 ? 44.244 20.505 24.847 1.00 40.94 168 ARG A C 1
ATOM 1287 O O . ARG A 1 168 ? 44.041 20.969 23.738 1.00 40.94 168 ARG A O 1
ATOM 1294 N N . LYS A 1 169 ? 43.799 21.017 25.995 1.00 36.88 169 LYS A N 1
ATOM 1295 C CA . LYS A 1 169 ? 43.036 22.230 26.290 1.00 36.88 169 LYS A CA 1
ATOM 1296 C C . LYS A 1 169 ? 43.805 23.537 26.019 1.00 36.88 169 LYS A C 1
ATOM 1298 O O . LYS A 1 169 ? 44.994 23.597 26.312 1.00 36.88 169 LYS A O 1
ATOM 1303 N N . LYS A 1 170 ? 42.979 24.572 25.806 1.00 36.34 170 LYS A N 1
ATOM 1304 C CA . LYS A 1 170 ? 42.969 25.924 26.416 1.00 36.34 170 LYS A CA 1
ATOM 1305 C C . LYS A 1 170 ? 43.753 27.077 25.770 1.00 36.34 170 LYS A C 1
ATOM 1307 O O . LYS A 1 170 ? 44.973 27.038 25.731 1.00 36.34 170 LYS A O 1
ATOM 1312 N N . ALA A 1 171 ? 42.962 28.152 25.611 1.00 38.66 171 ALA A N 1
ATOM 1313 C CA . ALA A 1 171 ? 43.256 29.580 25.798 1.00 38.66 171 ALA A CA 1
ATOM 1314 C C . ALA A 1 171 ? 44.107 30.212 24.682 1.00 38.66 171 ALA A C 1
ATOM 1316 O O . ALA A 1 171 ? 45.034 29.588 24.192 1.00 38.66 171 ALA A O 1
ATOM 1317 N N . VAL A 1 172 ? 43.790 31.398 24.166 1.00 43.75 172 VAL A N 1
ATOM 1318 C CA . VAL A 1 172 ? 43.756 32.731 24.808 1.00 43.75 172 VAL A CA 1
ATOM 1319 C C . VAL A 1 172 ? 43.157 33.688 23.743 1.00 43.75 172 VAL A C 1
ATOM 1321 O O . VAL A 1 172 ? 43.448 33.472 22.572 1.00 43.75 172 VAL A O 1
ATOM 1324 N N . ALA A 1 173 ? 42.118 34.474 24.077 1.00 45.84 173 ALA A N 1
ATOM 1325 C CA . ALA A 1 173 ? 42.091 35.963 24.137 1.00 45.84 173 ALA A CA 1
ATOM 1326 C C . ALA A 1 173 ? 42.252 36.646 22.750 1.00 45.84 173 ALA A C 1
ATOM 1328 O O . ALA A 1 173 ? 43.114 36.246 21.984 1.00 45.84 173 ALA A O 1
ATOM 1329 N N . GLU A 1 174 ? 41.372 37.533 22.276 1.00 41.97 174 GLU A N 1
ATOM 1330 C CA . GLU A 1 174 ? 40.999 38.888 22.749 1.00 41.97 174 GLU A CA 1
ATOM 1331 C C . GLU A 1 174 ? 41.356 39.867 21.613 1.00 41.97 174 GLU A C 1
ATOM 1333 O O . GLU A 1 174 ? 42.419 39.703 21.024 1.00 41.97 174 GLU A O 1
ATOM 1338 N N . GLU A 1 175 ? 40.451 40.824 21.340 1.00 42.12 175 GLU A N 1
ATOM 1339 C CA . GLU A 1 175 ? 40.585 42.013 20.460 1.00 42.12 175 GLU A CA 1
ATOM 1340 C C . GLU A 1 175 ? 40.893 41.756 18.965 1.00 42.12 175 GLU A C 1
ATOM 1342 O O . GLU A 1 175 ? 41.554 40.800 18.590 1.00 42.12 175 GLU A O 1
ATOM 1347 N N . ASP A 1 176 ? 40.370 42.494 17.986 1.00 42.59 176 ASP A N 1
ATOM 1348 C CA . ASP A 1 176 ? 40.077 43.925 17.882 1.00 42.59 176 ASP A CA 1
ATOM 1349 C C . ASP A 1 176 ? 39.100 44.158 16.697 1.00 42.59 176 ASP A C 1
ATOM 1351 O O . ASP A 1 176 ? 39.082 43.353 15.757 1.00 42.59 176 ASP A O 1
ATOM 1355 N N . ALA A 1 177 ? 38.386 45.292 16.750 1.00 48.38 177 ALA A N 1
ATOM 1356 C CA . ALA A 1 177 ? 37.559 45.962 15.722 1.00 48.38 177 ALA A CA 1
ATOM 1357 C C . ALA A 1 177 ? 36.055 45.628 15.594 1.00 48.38 177 ALA A C 1
ATOM 1359 O O . ALA A 1 177 ? 35.678 44.553 15.074 1.00 48.38 177 ALA A O 1
#